Protein AF-A0A3D9BAC1-F1 (afdb_monomer)

Structure (mmCIF, N/CA/C/O backbone):
data_AF-A0A3D9BAC1-F1
#
_entry.id   AF-A0A3D9BAC1-F1
#
loop_
_atom_site.group_PDB
_atom_site.id
_atom_site.type_symbol
_atom_site.label_atom_id
_atom_site.label_alt_id
_atom_site.label_comp_id
_atom_site.label_asym_id
_atom_site.label_entity_id
_atom_site.label_seq_id
_atom_site.pdbx_PDB_ins_code
_atom_site.Cartn_x
_atom_site.Cartn_y
_atom_site.Cartn_z
_atom_site.occupancy
_atom_site.B_iso_or_equiv
_atom_site.auth_seq_id
_atom_site.auth_comp_id
_atom_site.auth_asym_id
_atom_site.auth_atom_id
_atom_site.pdbx_PDB_model_num
ATOM 1 N N . MET A 1 1 ? 20.436 5.383 -41.012 1.00 55.91 1 MET A N 1
ATOM 2 C CA . MET A 1 1 ? 21.348 4.858 -39.966 1.00 55.91 1 MET A CA 1
ATOM 3 C C . MET A 1 1 ? 20.765 4.954 -38.554 1.00 55.91 1 MET A C 1
ATOM 5 O O . MET A 1 1 ? 20.791 3.949 -37.862 1.00 55.91 1 MET A O 1
ATOM 9 N N . LYS A 1 2 ? 20.148 6.079 -38.147 1.00 61.03 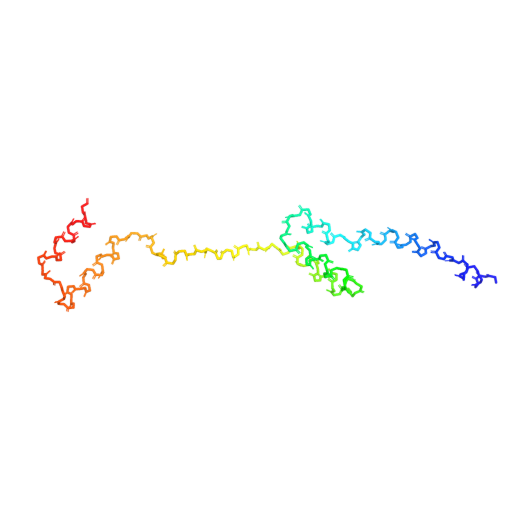2 LYS A N 1
ATOM 10 C CA . LYS A 1 2 ? 19.548 6.239 -36.801 1.00 61.03 2 LYS A CA 1
ATOM 11 C C . LYS A 1 2 ? 18.403 5.263 -36.454 1.00 61.03 2 LYS A C 1
ATOM 13 O O . LYS A 1 2 ? 18.226 4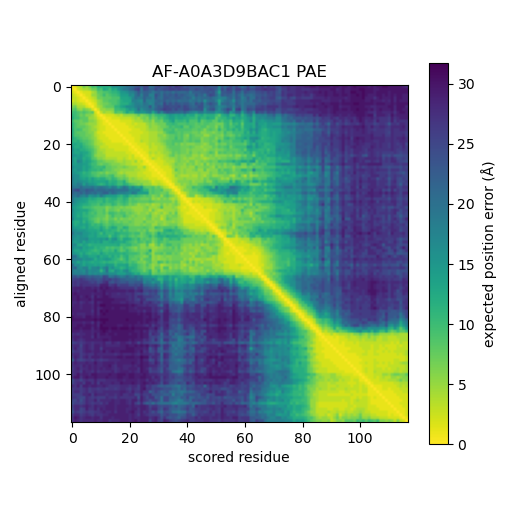.918 -35.296 1.00 61.03 2 LYS A O 1
ATOM 18 N N . PHE A 1 3 ? 17.639 4.790 -37.443 1.00 62.09 3 PHE A N 1
ATOM 19 C CA . PHE A 1 3 ? 16.538 3.838 -37.218 1.00 62.09 3 PHE A CA 1
ATOM 20 C C . PHE A 1 3 ? 17.035 2.464 -36.738 1.00 62.09 3 PHE A C 1
ATOM 22 O O . PHE A 1 3 ? 16.446 1.863 -35.850 1.00 62.09 3 PHE A O 1
ATOM 29 N N . ILE A 1 4 ? 18.180 2.011 -37.257 1.00 61.03 4 ILE A N 1
ATOM 30 C CA . ILE A 1 4 ? 18.793 0.728 -36.893 1.00 61.03 4 ILE A CA 1
ATOM 31 C C . ILE A 1 4 ? 19.459 0.829 -35.514 1.00 61.03 4 ILE A C 1
ATOM 33 O O . ILE A 1 4 ? 19.419 -0.132 -34.763 1.00 61.03 4 ILE A O 1
ATOM 37 N N . THR A 1 5 ? 19.983 2.000 -35.128 1.00 61.03 5 THR A N 1
ATOM 38 C CA . THR A 1 5 ? 20.507 2.245 -33.770 1.00 61.03 5 THR A CA 1
ATOM 39 C C . THR A 1 5 ? 19.411 2.453 -32.723 1.00 61.03 5 THR A C 1
ATOM 41 O O . THR A 1 5 ? 19.655 2.216 -31.550 1.00 61.03 5 THR A O 1
ATOM 44 N N . LEU A 1 6 ? 18.208 2.883 -33.121 1.00 61.12 6 LEU A N 1
ATOM 45 C CA . LEU A 1 6 ? 17.020 2.890 -32.255 1.00 61.12 6 LEU A CA 1
ATOM 46 C C . LEU A 1 6 ? 16.461 1.471 -32.074 1.00 61.12 6 LEU A C 1
ATOM 48 O O . LEU A 1 6 ? 16.040 1.117 -30.979 1.00 61.12 6 LEU A O 1
ATOM 52 N N . LEU A 1 7 ? 16.540 0.635 -33.115 1.00 61.53 7 LEU A N 1
ATOM 53 C CA . LEU A 1 7 ? 16.229 -0.797 -33.042 1.00 61.53 7 LEU A CA 1
ATOM 54 C C . LEU A 1 7 ? 17.303 -1.580 -32.252 1.00 61.53 7 LEU A C 1
ATOM 56 O O . LEU A 1 7 ? 16.981 -2.509 -31.520 1.00 61.53 7 LEU A O 1
ATOM 60 N N . SER A 1 8 ? 18.573 -1.161 -32.351 1.00 58.03 8 SER A N 1
ATOM 61 C CA . SER A 1 8 ? 19.714 -1.630 -31.551 1.00 58.03 8 SER A CA 1
ATOM 62 C C . SER A 1 8 ? 19.915 -0.832 -30.262 1.00 58.03 8 SER A C 1
ATOM 64 O O . SER A 1 8 ? 20.906 -1.050 -29.563 1.00 58.03 8 SER A O 1
ATOM 66 N N . LEU A 1 9 ? 18.938 -0.014 -29.860 1.00 61.44 9 LEU A N 1
ATOM 67 C CA . LEU A 1 9 ? 18.747 0.374 -28.463 1.00 61.44 9 LEU A CA 1
ATOM 68 C C . LEU A 1 9 ? 18.193 -0.825 -27.665 1.00 61.44 9 LEU A C 1
ATOM 70 O O . LEU A 1 9 ? 17.434 -0.669 -26.720 1.00 61.44 9 LEU A O 1
ATOM 74 N N . SER A 1 10 ? 18.554 -2.036 -28.113 1.00 68.62 10 SER A N 1
ATOM 75 C CA . SER A 1 10 ? 19.011 -3.196 -27.364 1.00 68.62 10 SER A CA 1
ATOM 76 C C . SER A 1 10 ? 18.464 -3.190 -25.967 1.00 68.62 10 SER A C 1
ATOM 78 O O . SER A 1 10 ? 18.945 -2.444 -25.118 1.00 68.62 10 SER A O 1
ATOM 80 N N . TRP A 1 11 ? 17.478 -4.051 -25.774 1.00 75.56 11 TRP A N 1
ATOM 81 C CA . TRP A 1 11 ? 17.009 -4.679 -24.545 1.00 75.56 11 TRP A CA 1
ATOM 82 C C . TRP A 1 11 ? 17.778 -4.373 -23.244 1.00 75.56 11 TRP A C 1
ATOM 84 O O . TRP A 1 11 ? 17.166 -4.166 -22.210 1.00 75.56 11 TRP A O 1
ATOM 94 N N . GLN A 1 12 ? 19.106 -4.289 -23.273 1.00 81.50 12 GLN A N 1
ATOM 95 C CA . GLN A 1 12 ? 19.959 -3.716 -22.228 1.00 81.50 12 GLN A CA 1
ATOM 96 C C . GLN A 1 12 ? 19.455 -2.381 -21.644 1.00 81.50 12 GLN A C 1
ATOM 98 O O . GLN A 1 12 ? 19.413 -2.252 -20.427 1.00 81.50 12 GLN A O 1
ATOM 103 N N . HIS A 1 13 ? 19.023 -1.408 -22.454 1.00 83.75 13 HIS A N 1
ATOM 104 C CA . HIS A 1 13 ? 18.473 -0.146 -21.930 1.00 83.75 13 HIS A CA 1
ATOM 105 C C . HIS A 1 13 ? 17.142 -0.374 -21.214 1.00 83.75 13 HIS A C 1
ATOM 107 O O . HIS A 1 13 ? 16.903 0.203 -20.158 1.00 83.75 13 HIS A O 1
ATOM 113 N N . ILE A 1 14 ? 16.309 -1.271 -21.750 1.00 84.62 14 ILE A N 1
ATOM 114 C CA . ILE A 1 14 ? 15.054 -1.692 -21.117 1.00 84.62 14 ILE A CA 1
ATOM 115 C C . ILE A 1 14 ? 15.352 -2.374 -19.776 1.00 84.62 14 ILE A C 1
ATOM 117 O O . ILE A 1 14 ? 14.689 -2.071 -18.793 1.00 84.62 14 ILE A O 1
ATOM 121 N N . LEU A 1 15 ? 16.382 -3.222 -19.697 1.00 84.75 15 LEU A N 1
ATOM 122 C CA . LEU A 1 15 ? 16.821 -3.864 -18.455 1.00 84.75 15 LEU A CA 1
ATOM 123 C C . LEU A 1 15 ? 17.364 -2.860 -17.438 1.00 84.75 15 LEU A C 1
ATOM 125 O O . LEU A 1 15 ? 17.051 -2.980 -16.260 1.00 84.75 15 LEU A O 1
ATOM 129 N N . ILE A 1 16 ? 18.140 -1.864 -17.871 1.00 86.56 16 ILE A N 1
ATOM 130 C CA . ILE A 1 16 ? 18.655 -0.804 -16.990 1.00 86.56 16 ILE A CA 1
ATOM 131 C C . ILE A 1 16 ? 17.498 0.040 -16.446 1.00 86.56 16 ILE A C 1
ATOM 133 O O . ILE A 1 16 ? 17.434 0.296 -15.246 1.00 86.56 16 ILE A O 1
ATOM 137 N N . ILE A 1 17 ? 16.548 0.423 -17.304 1.00 86.06 17 ILE A N 1
ATOM 138 C CA . ILE A 1 17 ? 15.344 1.152 -16.890 1.00 86.06 17 ILE A CA 1
ATOM 139 C C . ILE A 1 17 ? 14.533 0.299 -15.914 1.00 86.06 17 ILE A C 1
ATOM 141 O O . ILE A 1 17 ? 14.174 0.786 -14.848 1.00 86.06 17 ILE A O 1
ATOM 145 N N . LEU A 1 18 ? 14.301 -0.978 -16.226 1.00 84.38 18 LEU A N 1
ATOM 146 C CA . LEU A 1 18 ? 13.563 -1.901 -15.368 1.00 84.38 18 LEU A CA 1
ATOM 147 C C . LEU A 1 18 ? 14.248 -2.073 -14.006 1.00 84.38 18 LEU A C 1
ATOM 149 O O . LEU A 1 18 ? 13.573 -2.031 -12.980 1.00 84.38 18 LEU A O 1
ATOM 153 N N . LEU A 1 19 ? 15.577 -2.198 -13.977 1.00 85.81 19 LEU A N 1
ATOM 154 C CA . LEU A 1 19 ? 16.368 -2.322 -12.751 1.00 85.81 19 LEU A CA 1
ATOM 155 C C . LEU A 1 19 ? 16.219 -1.093 -11.843 1.00 85.81 19 LEU A C 1
ATOM 157 O O . LEU A 1 19 ? 16.156 -1.243 -10.626 1.00 85.81 19 LEU A O 1
ATOM 161 N N . ILE A 1 20 ? 16.126 0.106 -12.423 1.00 85.69 20 ILE A N 1
ATOM 162 C CA . ILE A 1 20 ? 15.948 1.362 -11.679 1.00 85.69 20 ILE A CA 1
ATOM 163 C C . ILE A 1 20 ? 14.485 1.556 -11.250 1.00 85.69 20 ILE A C 1
ATOM 165 O O . ILE A 1 20 ? 14.219 1.994 -10.132 1.00 85.69 20 ILE A O 1
ATOM 169 N N . ILE A 1 21 ? 13.522 1.215 -12.110 1.00 83.75 21 ILE A N 1
ATOM 170 C CA . ILE A 1 21 ? 12.091 1.430 -11.852 1.00 83.75 21 ILE A CA 1
ATOM 171 C C . ILE A 1 21 ? 11.517 0.416 -10.863 1.00 83.75 21 ILE A C 1
ATOM 173 O O . ILE A 1 21 ? 10.639 0.764 -10.077 1.00 83.75 21 ILE A O 1
ATOM 177 N N . THR A 1 22 ? 12.026 -0.818 -10.857 1.00 81.00 22 THR A N 1
ATOM 178 C CA . THR A 1 22 ? 11.552 -1.894 -9.975 1.00 81.00 22 THR A CA 1
ATOM 179 C C . THR A 1 22 ? 11.590 -1.498 -8.491 1.00 81.00 22 THR A C 1
ATOM 181 O O . THR A 1 22 ? 10.544 -1.558 -7.846 1.00 81.00 22 THR A O 1
ATOM 184 N N . PRO A 1 23 ? 12.710 -1.033 -7.906 1.00 77.56 23 PRO A N 1
ATOM 185 C CA . PRO A 1 23 ? 12.727 -0.651 -6.493 1.00 77.56 23 PRO A CA 1
ATOM 186 C C . PRO A 1 23 ? 11.805 0.538 -6.185 1.00 77.56 23 PRO A C 1
ATOM 188 O O . PRO A 1 23 ? 11.176 0.554 -5.130 1.00 77.56 23 PRO A O 1
ATOM 191 N N . ILE A 1 24 ? 11.661 1.493 -7.113 1.00 79.81 24 ILE A N 1
ATOM 192 C CA . ILE A 1 24 ? 10.750 2.643 -6.965 1.00 79.81 24 ILE A CA 1
ATOM 193 C C . ILE A 1 24 ? 9.290 2.171 -6.941 1.00 79.81 24 ILE A C 1
ATOM 195 O O . ILE A 1 24 ? 8.482 2.616 -6.127 1.00 79.81 24 ILE A O 1
ATOM 199 N N . TYR A 1 25 ? 8.958 1.213 -7.797 1.00 74.06 25 TYR A N 1
ATOM 200 C CA . TYR A 1 25 ? 7.632 0.620 -7.871 1.00 74.06 25 TYR A CA 1
ATOM 201 C C . TYR A 1 25 ? 7.258 -0.144 -6.589 1.00 74.06 25 TYR A C 1
ATOM 203 O O . TYR A 1 25 ? 6.101 -0.130 -6.168 1.00 74.06 25 TYR A O 1
ATOM 211 N N . PHE A 1 26 ? 8.236 -0.749 -5.911 1.00 78.06 26 PHE A N 1
ATOM 212 C CA . PHE A 1 26 ? 8.036 -1.467 -4.648 1.00 78.06 26 PHE A CA 1
ATOM 213 C C . PHE A 1 26 ? 8.136 -0.593 -3.382 1.00 78.06 26 PHE A C 1
ATOM 215 O O . PHE A 1 26 ? 8.006 -1.124 -2.277 1.00 78.06 26 PHE A O 1
ATOM 222 N N . ILE A 1 27 ? 8.269 0.735 -3.498 1.00 79.12 27 ILE A N 1
ATOM 223 C CA . ILE A 1 27 ? 8.227 1.669 -2.353 1.00 79.12 27 ILE A CA 1
ATOM 224 C C . ILE A 1 27 ? 7.024 1.432 -1.413 1.00 79.12 27 ILE A C 1
ATOM 226 O O . ILE A 1 27 ? 7.257 1.269 -0.212 1.00 79.12 27 ILE A O 1
ATOM 230 N N . PRO A 1 28 ? 5.756 1.359 -1.880 1.00 70.12 28 PRO A N 1
ATOM 231 C CA . PRO A 1 28 ? 4.612 1.151 -0.983 1.00 70.12 28 PRO A CA 1
ATOM 232 C C . PRO A 1 28 ? 4.677 -0.191 -0.240 1.00 70.12 28 PRO A C 1
ATOM 234 O O . PRO A 1 28 ? 4.318 -0.271 0.936 1.00 70.12 28 PRO A O 1
ATOM 237 N N . THR A 1 29 ? 5.215 -1.233 -0.879 1.00 76.94 29 THR A N 1
ATOM 238 C CA . THR A 1 29 ? 5.492 -2.521 -0.233 1.00 76.94 29 THR A CA 1
ATOM 239 C C . THR A 1 29 ? 6.546 -2.369 0.867 1.00 76.94 29 THR A C 1
ATOM 241 O O . THR A 1 29 ? 6.341 -2.846 1.982 1.00 76.94 29 THR A O 1
ATOM 244 N N . PHE A 1 30 ? 7.645 -1.662 0.596 1.00 77.44 30 PHE A N 1
ATOM 245 C CA . PHE A 1 30 ? 8.721 -1.442 1.567 1.00 77.44 30 PHE A CA 1
ATOM 246 C C . PHE A 1 30 ? 8.240 -0.651 2.796 1.00 77.44 30 PHE A C 1
ATOM 248 O O . PHE A 1 30 ? 8.569 -0.994 3.934 1.00 77.44 30 PHE A O 1
ATOM 255 N N . ILE A 1 31 ? 7.395 0.363 2.577 1.00 75.38 31 ILE A N 1
ATOM 256 C CA . ILE A 1 31 ? 6.767 1.163 3.639 1.00 75.38 31 ILE A CA 1
ATOM 257 C C . ILE A 1 31 ? 5.854 0.289 4.514 1.00 75.38 31 ILE A C 1
ATOM 259 O O . ILE A 1 31 ? 5.903 0.389 5.743 1.00 75.38 31 ILE A O 1
ATOM 263 N N . ALA A 1 32 ? 5.065 -0.605 3.908 1.00 73.31 32 ALA A N 1
ATOM 264 C CA . ALA A 1 32 ? 4.176 -1.513 4.634 1.00 73.31 32 ALA A CA 1
ATOM 265 C C . ALA A 1 32 ? 4.936 -2.530 5.509 1.00 73.31 32 ALA A C 1
ATOM 267 O O . ALA A 1 32 ? 4.539 -2.779 6.652 1.00 73.31 32 ALA A O 1
ATOM 268 N N . TYR A 1 33 ? 6.046 -3.081 5.001 1.00 70.44 33 TYR A N 1
ATOM 269 C CA . TYR A 1 33 ? 6.917 -3.990 5.757 1.00 70.44 33 TYR A CA 1
ATOM 270 C C . TYR A 1 33 ? 7.644 -3.281 6.906 1.00 70.44 33 TYR A C 1
ATOM 272 O O . TYR A 1 33 ? 7.667 -3.800 8.023 1.00 70.44 33 TYR A O 1
ATOM 280 N N . SER A 1 34 ? 8.177 -2.077 6.667 1.00 69.62 34 SER A N 1
ATOM 281 C CA . SER A 1 34 ? 8.867 -1.276 7.692 1.00 69.62 34 SER A CA 1
ATOM 282 C C . SER A 1 34 ? 7.951 -0.933 8.876 1.00 69.62 34 SER A C 1
ATOM 284 O O . SER A 1 34 ? 8.376 -0.940 10.031 1.00 69.62 34 SER A O 1
ATOM 286 N N . ARG A 1 35 ? 6.650 -0.738 8.618 1.00 67.50 35 ARG A N 1
ATOM 287 C CA . ARG A 1 35 ? 5.642 -0.466 9.655 1.00 67.50 35 ARG A CA 1
ATOM 288 C C . ARG A 1 35 ? 5.076 -1.712 10.354 1.00 67.50 35 ARG A C 1
ATOM 290 O O . ARG A 1 35 ? 4.159 -1.559 11.156 1.00 67.50 35 ARG A O 1
ATOM 297 N N . LYS A 1 36 ? 5.576 -2.931 10.076 1.00 61.97 36 LYS A N 1
ATOM 298 C CA . LYS A 1 36 ? 5.013 -4.208 10.586 1.00 61.97 36 LYS A CA 1
ATOM 299 C C . LYS A 1 36 ? 3.485 -4.280 10.423 1.00 61.97 36 LYS A C 1
ATOM 301 O O . LYS A 1 36 ? 2.765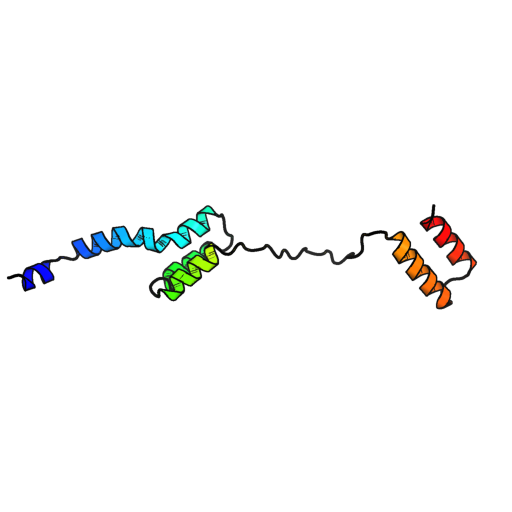 -4.761 11.300 1.00 61.97 36 LYS A O 1
ATOM 306 N N . HIS A 1 37 ? 2.968 -3.769 9.306 1.00 61.59 37 HIS A N 1
ATOM 307 C CA . HIS A 1 37 ? 1.529 -3.732 9.088 1.00 61.59 37 HIS A CA 1
ATOM 308 C C . HIS A 1 37 ? 1.009 -5.162 8.868 1.00 61.59 37 HIS A C 1
ATOM 310 O O . HIS A 1 37 ? 1.514 -5.873 8.001 1.00 61.59 37 HIS A O 1
ATOM 316 N N . SER A 1 38 ? -0.016 -5.594 9.613 1.00 64.19 38 SER A N 1
ATOM 317 C CA . SER A 1 38 ? -0.590 -6.954 9.492 1.00 64.19 38 SER A CA 1
ATOM 318 C C . SER A 1 38 ? -1.067 -7.285 8.072 1.00 64.19 38 SER A C 1
ATOM 320 O O . SER A 1 38 ? -1.061 -8.442 7.665 1.00 64.19 38 SER A O 1
ATOM 322 N N . ASN A 1 39 ? -1.403 -6.258 7.289 1.00 67.81 39 ASN A N 1
ATOM 323 C CA . ASN A 1 39 ? -1.845 -6.393 5.902 1.00 67.81 39 ASN A CA 1
ATOM 324 C C . ASN A 1 39 ? -0.716 -6.177 4.874 1.00 67.81 39 ASN A C 1
ATOM 326 O O . ASN A 1 39 ? -1.006 -5.930 3.704 1.00 67.81 39 ASN A O 1
ATOM 330 N N . ALA A 1 40 ? 0.561 -6.258 5.270 1.00 69.06 40 ALA A N 1
ATOM 331 C CA . ALA A 1 40 ? 1.696 -6.088 4.355 1.00 69.06 40 ALA A CA 1
ATOM 332 C C . ALA A 1 40 ? 1.630 -7.048 3.153 1.00 69.06 40 ALA A C 1
ATOM 334 O O . ALA A 1 40 ? 1.896 -6.634 2.026 1.00 69.06 40 ALA A O 1
ATOM 335 N N . GLY A 1 41 ? 1.181 -8.292 3.365 1.00 73.56 41 GLY A N 1
ATOM 336 C CA . GLY A 1 41 ? 0.989 -9.266 2.284 1.00 73.56 41 GLY A CA 1
ATOM 337 C C . GLY A 1 41 ? -0.090 -8.859 1.275 1.00 73.56 41 GLY A C 1
ATOM 338 O O . GLY A 1 41 ? 0.060 -9.093 0.079 1.00 73.56 41 GLY A O 1
ATOM 339 N N . ALA A 1 42 ? -1.149 -8.184 1.723 1.00 74.44 42 ALA A N 1
ATOM 340 C CA . ALA A 1 42 ? -2.214 -7.731 0.838 1.00 74.44 42 ALA A CA 1
ATOM 341 C C . ALA A 1 42 ? -1.836 -6.444 0.082 1.00 74.44 42 ALA A C 1
ATOM 343 O O . ALA A 1 42 ? -2.178 -6.301 -1.089 1.00 74.44 42 ALA A O 1
ATOM 344 N N . ILE A 1 43 ? -1.055 -5.553 0.704 1.00 78.69 43 ILE A N 1
ATOM 345 C CA . ILE A 1 43 ? -0.442 -4.398 0.026 1.00 78.69 43 ILE A CA 1
ATOM 346 C C . ILE A 1 43 ? 0.565 -4.878 -1.031 1.00 78.69 43 ILE A C 1
ATOM 348 O O . ILE A 1 43 ? 0.615 -4.327 -2.128 1.00 78.69 43 ILE A O 1
ATOM 352 N N . PHE A 1 44 ? 1.329 -5.937 -0.740 1.00 79.50 44 PHE A N 1
ATOM 353 C CA . PHE A 1 44 ? 2.205 -6.583 -1.718 1.00 79.50 44 PHE A CA 1
ATOM 354 C C . PHE A 1 44 ? 1.416 -7.177 -2.889 1.00 79.50 44 PHE A C 1
ATOM 356 O O . PHE A 1 44 ? 1.738 -6.877 -4.034 1.00 79.50 44 PHE A O 1
ATOM 363 N N . ALA A 1 45 ? 0.361 -7.954 -2.621 1.00 75.50 45 ALA A N 1
ATOM 364 C CA . ALA A 1 45 ? -0.482 -8.524 -3.671 1.00 75.50 45 ALA A CA 1
ATOM 365 C C . ALA A 1 45 ? -1.122 -7.428 -4.543 1.00 75.50 45 ALA A C 1
ATOM 367 O O . ALA A 1 45 ? -1.069 -7.508 -5.768 1.00 75.50 45 ALA A O 1
ATOM 368 N N . LEU A 1 46 ? -1.651 -6.363 -3.934 1.00 79.44 46 LEU A N 1
ATOM 369 C CA . LEU A 1 46 ? -2.225 -5.232 -4.664 1.00 79.44 46 LEU A CA 1
ATOM 370 C C . LEU A 1 46 ? -1.182 -4.544 -5.559 1.00 79.44 46 LEU A C 1
ATOM 372 O O . LEU A 1 46 ? -1.451 -4.290 -6.731 1.00 79.44 46 LEU A O 1
ATOM 376 N N . ASN A 1 47 ? 0.024 -4.302 -5.038 1.00 78.44 47 ASN A N 1
ATOM 377 C CA . ASN A 1 47 ? 1.109 -3.699 -5.811 1.00 78.44 47 ASN A CA 1
ATOM 378 C C . ASN A 1 47 ? 1.614 -4.630 -6.936 1.00 78.44 47 ASN A C 1
ATOM 380 O O . ASN A 1 47 ? 1.947 -4.170 -8.025 1.00 78.44 47 ASN A O 1
ATOM 384 N N . PHE A 1 48 ? 1.623 -5.946 -6.710 1.00 77.00 48 PHE A N 1
ATOM 385 C CA . PHE A 1 48 ? 2.072 -6.942 -7.687 1.00 77.00 48 PHE A CA 1
ATOM 386 C C . PHE A 1 48 ? 1.074 -7.137 -8.839 1.00 77.00 48 PHE A C 1
ATOM 388 O O . PHE A 1 48 ? 1.473 -7.127 -10.000 1.00 77.00 48 PHE A O 1
ATOM 395 N N . PHE A 1 49 ? -0.223 -7.268 -8.538 1.00 77.12 49 PHE A N 1
ATOM 396 C CA . PHE A 1 49 ? -1.253 -7.535 -9.549 1.00 77.12 49 PHE A CA 1
ATOM 397 C C . PHE A 1 49 ? -1.812 -6.270 -10.210 1.00 77.12 49 PHE A C 1
ATOM 399 O O . PHE A 1 49 ? -2.190 -6.319 -11.379 1.00 77.12 49 PHE A O 1
ATOM 406 N N . LEU A 1 50 ? -1.895 -5.151 -9.479 1.00 75.06 50 LEU A N 1
ATOM 407 C CA . LEU A 1 50 ? -2.536 -3.921 -9.956 1.00 75.06 50 LEU A CA 1
ATOM 408 C C . LEU A 1 50 ? -1.604 -2.710 -10.033 1.00 75.06 50 LEU A C 1
ATOM 410 O O . LEU A 1 50 ? -2.041 -1.685 -10.544 1.00 75.06 50 LEU A O 1
ATOM 414 N N . GLY A 1 51 ? -0.352 -2.765 -9.576 1.00 68.69 51 GLY A N 1
ATOM 415 C CA . GLY A 1 51 ? 0.498 -1.567 -9.619 1.00 68.69 51 GLY A CA 1
ATOM 416 C C . GLY A 1 51 ? 0.872 -1.120 -11.047 1.00 68.69 51 GLY A C 1
ATOM 417 O O . GLY A 1 51 ? 1.239 0.036 -11.240 1.00 68.69 51 GLY A O 1
ATOM 418 N N . TRP A 1 52 ? 0.711 -1.985 -12.062 1.00 74.06 52 TRP A N 1
ATOM 419 C CA . TRP A 1 52 ? 0.837 -1.612 -13.478 1.00 74.06 52 TRP A CA 1
ATOM 420 C C . TRP A 1 52 ? -0.250 -0.613 -13.902 1.00 74.06 52 TRP A C 1
ATOM 422 O O . TRP A 1 52 ? -0.056 0.158 -14.839 1.00 74.06 52 TRP A O 1
ATOM 432 N N . ALA A 1 53 ? -1.374 -0.587 -13.180 1.00 77.75 53 ALA A N 1
ATOM 433 C CA . ALA A 1 53 ? -2.349 0.482 -13.234 1.00 77.75 53 ALA A CA 1
ATOM 434 C C . ALA A 1 53 ? -1.997 1.523 -12.163 1.00 77.75 53 ALA A C 1
ATOM 436 O O . ALA A 1 53 ? -1.946 1.216 -10.971 1.00 77.75 53 ALA A O 1
ATOM 437 N N . LEU A 1 54 ? -1.828 2.785 -12.571 1.00 72.69 54 LEU A N 1
ATOM 438 C CA . LEU A 1 54 ? -1.527 3.905 -11.666 1.00 72.69 54 LEU A CA 1
ATOM 439 C C . LEU A 1 54 ? -2.476 3.940 -10.445 1.00 72.69 54 LEU A C 1
ATOM 441 O O . LEU A 1 54 ? -2.070 4.267 -9.333 1.00 72.69 54 LEU A O 1
ATOM 445 N N . ILE A 1 55 ? -3.734 3.526 -10.647 1.00 73.88 55 ILE A N 1
ATOM 446 C CA . ILE A 1 55 ? -4.771 3.436 -9.612 1.00 73.88 55 ILE A CA 1
ATOM 447 C C . ILE A 1 55 ? -4.462 2.378 -8.537 1.00 73.88 55 ILE A C 1
ATOM 449 O O . ILE A 1 55 ? -4.730 2.606 -7.359 1.00 73.88 55 ILE A O 1
ATOM 453 N N . GLY A 1 56 ? -3.878 1.238 -8.916 1.00 73.69 56 GLY A N 1
ATOM 454 C CA . GLY A 1 56 ? -3.503 0.168 -7.994 1.00 73.69 56 GLY A CA 1
ATOM 455 C C . GLY A 1 56 ? -2.284 0.532 -7.162 1.00 73.69 56 GLY A C 1
ATOM 456 O O . GLY A 1 56 ? -2.246 0.243 -5.967 1.00 73.69 56 GLY A O 1
ATOM 457 N N . TRP A 1 57 ? -1.337 1.253 -7.767 1.00 79.12 57 TRP A N 1
ATOM 458 C CA . TRP A 1 57 ? -0.180 1.796 -7.060 1.00 79.12 57 TRP A CA 1
ATOM 459 C C . TRP A 1 57 ? -0.598 2.842 -6.016 1.00 79.12 57 TRP A C 1
ATOM 461 O O . TRP A 1 57 ? -0.203 2.757 -4.853 1.00 79.12 57 TRP A O 1
ATOM 471 N N . VAL A 1 58 ? -1.479 3.778 -6.395 1.00 76.12 58 VAL A N 1
ATOM 472 C CA . VAL A 1 58 ? -2.033 4.787 -5.474 1.00 76.12 58 VAL A CA 1
ATOM 473 C C . VAL A 1 58 ? -2.880 4.135 -4.378 1.00 76.12 58 VAL A C 1
ATOM 475 O O . VAL A 1 58 ? -2.744 4.499 -3.212 1.00 76.12 58 VAL A O 1
ATOM 478 N N . GLY A 1 59 ? -3.700 3.132 -4.705 1.00 78.44 59 GLY A N 1
ATOM 479 C CA . GLY A 1 59 ? -4.471 2.372 -3.716 1.00 78.44 59 GLY A CA 1
ATOM 480 C C . GLY A 1 59 ? -3.582 1.640 -2.703 1.00 78.44 59 GLY A C 1
ATOM 481 O O . GLY A 1 59 ? -3.837 1.705 -1.500 1.00 78.44 59 GLY A O 1
ATOM 482 N N . ALA A 1 60 ? -2.497 1.009 -3.165 1.00 78.94 60 ALA A N 1
ATOM 483 C CA . ALA A 1 60 ? -1.509 0.370 -2.296 1.00 78.94 60 ALA A CA 1
ATOM 484 C C . ALA A 1 60 ? -0.789 1.385 -1.400 1.00 78.94 60 ALA A C 1
ATOM 486 O O . ALA A 1 60 ? -0.565 1.101 -0.224 1.00 78.94 60 ALA A O 1
ATOM 487 N N . LEU A 1 61 ? -0.482 2.576 -1.923 1.00 73.88 61 LEU A N 1
ATOM 488 C CA . LEU A 1 61 ? 0.120 3.660 -1.153 1.00 73.88 61 LEU A CA 1
ATOM 489 C C . LEU A 1 61 ? -0.838 4.174 -0.069 1.00 73.88 61 LEU A C 1
ATOM 491 O O . LEU A 1 61 ? -0.470 4.207 1.101 1.00 73.88 61 LEU A O 1
ATOM 495 N N . ILE A 1 62 ? -2.085 4.498 -0.425 1.00 78.12 62 ILE A N 1
ATOM 496 C CA . ILE A 1 62 ? -3.112 4.934 0.535 1.00 78.12 62 ILE A CA 1
ATOM 497 C C . ILE A 1 62 ? -3.299 3.876 1.624 1.00 78.12 62 ILE A C 1
ATOM 499 O O . ILE A 1 62 ? -3.385 4.216 2.802 1.00 78.12 62 ILE A O 1
ATOM 503 N N . TRP A 1 63 ? -3.307 2.592 1.261 1.00 76.00 63 TRP A N 1
ATOM 504 C CA . TRP A 1 63 ? -3.468 1.517 2.233 1.00 76.00 63 TRP A CA 1
ATOM 505 C C . TRP A 1 63 ? -2.232 1.300 3.114 1.00 76.00 63 TRP A C 1
ATOM 507 O O . TRP A 1 63 ? -2.380 1.013 4.299 1.00 76.00 63 TRP A O 1
ATOM 517 N N . ALA A 1 64 ? -1.025 1.490 2.576 1.00 71.75 64 ALA A N 1
ATOM 518 C CA . ALA A 1 64 ? 0.221 1.455 3.344 1.00 71.75 64 ALA A CA 1
ATOM 519 C C . ALA A 1 64 ? 0.354 2.633 4.323 1.00 71.75 64 ALA A C 1
AT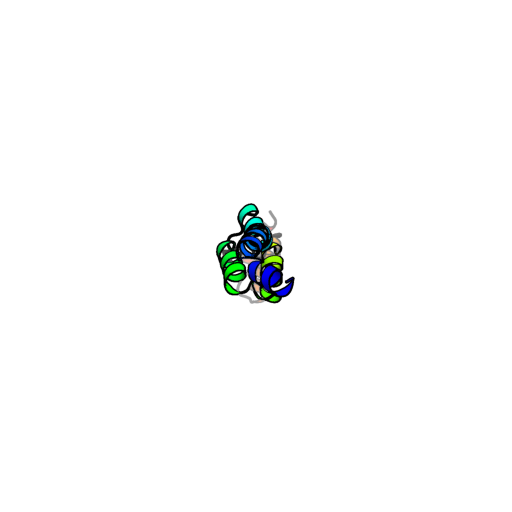OM 521 O O . ALA A 1 64 ? 0.955 2.479 5.388 1.00 71.75 64 ALA A O 1
ATOM 522 N N . LEU A 1 65 ? -0.195 3.802 3.973 1.00 69.88 65 LEU A N 1
ATOM 523 C CA . LEU A 1 65 ? -0.257 4.974 4.851 1.00 69.88 65 LEU A CA 1
ATOM 524 C C . LEU A 1 65 ? -1.461 4.961 5.798 1.00 69.88 65 LEU A C 1
ATOM 526 O O . LEU A 1 65 ? -1.442 5.662 6.810 1.00 69.88 65 LEU A O 1
ATOM 530 N N . SER A 1 66 ? -2.497 4.180 5.496 1.00 71.88 66 SER A N 1
ATOM 531 C CA . SER A 1 66 ? -3.648 4.029 6.374 1.00 71.88 66 SER A CA 1
ATOM 532 C C . SER A 1 66 ? -3.207 3.313 7.643 1.00 71.88 66 SER A C 1
ATOM 534 O O . SER A 1 66 ? -2.904 2.121 7.647 1.00 71.88 66 SER A O 1
ATOM 536 N N . ASN A 1 67 ? -3.172 4.049 8.749 1.00 61.84 67 ASN A N 1
ATOM 537 C CA . ASN A 1 67 ? -3.062 3.431 10.053 1.00 61.84 67 ASN A CA 1
ATOM 538 C C . ASN A 1 67 ? -4.328 2.595 10.238 1.00 61.84 67 ASN A C 1
ATOM 540 O O . ASN A 1 67 ? -5.430 3.146 10.303 1.00 61.84 67 ASN A O 1
ATOM 544 N N . ARG A 1 68 ? -4.177 1.270 10.347 1.00 61.19 68 ARG A N 1
ATOM 545 C CA . ARG A 1 68 ? -5.222 0.440 10.935 1.00 61.19 68 ARG A CA 1
ATOM 546 C C . ARG A 1 68 ? -5.424 0.991 12.341 1.00 61.19 68 ARG A C 1
ATOM 548 O O . ARG A 1 68 ? -4.671 0.665 13.255 1.00 61.19 68 ARG A O 1
ATOM 555 N N . SER A 1 69 ? -6.401 1.887 12.502 1.00 54.44 69 SER A N 1
ATOM 556 C CA . SER A 1 69 ? -7.070 2.039 13.778 1.00 54.44 69 SER A CA 1
ATOM 557 C C . SER A 1 69 ? -7.486 0.621 14.075 1.00 54.44 69 SER A C 1
ATOM 559 O O . SER A 1 69 ? -8.313 0.045 13.358 1.00 54.44 69 SER A O 1
ATOM 561 N N . ASN A 1 70 ? -6.785 -0.006 15.012 1.00 53.72 70 ASN A N 1
ATOM 562 C CA . ASN A 1 70 ? -7.304 -1.202 15.598 1.00 53.72 70 ASN A CA 1
ATOM 563 C C . ASN A 1 70 ? -8.575 -0.723 16.290 1.00 53.72 70 ASN A C 1
ATOM 565 O O . ASN A 1 70 ? -8.588 -0.435 17.478 1.00 53.72 70 ASN A O 1
ATOM 569 N N . ASN A 1 71 ? -9.665 -0.726 15.534 1.00 52.38 71 ASN A N 1
ATOM 570 C CA . ASN A 1 71 ? -10.931 -1.195 16.020 1.00 52.38 71 ASN A CA 1
ATOM 571 C C . ASN A 1 71 ? -10.708 -2.689 16.336 1.00 52.38 71 ASN A C 1
ATOM 573 O O . ASN A 1 71 ? -11.294 -3.583 15.737 1.00 52.38 71 ASN A O 1
ATOM 577 N N . GLN A 1 72 ? -9.814 -2.959 17.299 1.00 51.34 72 GLN A N 1
ATOM 578 C CA . GLN A 1 72 ? -10.260 -3.727 18.431 1.00 51.34 72 GLN A CA 1
ATOM 579 C C . GLN A 1 72 ? -11.536 -2.944 18.811 1.00 51.34 72 GLN A C 1
ATOM 581 O O . GLN A 1 72 ? -11.470 -1.850 19.349 1.00 51.34 72 GLN A O 1
ATOM 586 N N . GLN A 1 73 ? -12.735 -3.412 18.458 1.00 50.69 73 GLN A N 1
ATOM 587 C CA . GLN A 1 73 ? -13.175 -4.691 18.993 1.00 50.69 73 GLN A CA 1
ATOM 588 C C . GLN A 1 73 ? -12.347 -4.946 20.245 1.00 50.69 73 GLN A C 1
ATOM 590 O O . GLN A 1 73 ? -11.559 -5.884 20.337 1.00 50.69 73 GLN A O 1
ATOM 595 N N . ILE A 1 74 ? -12.509 -4.030 21.213 1.00 53.62 74 ILE A N 1
ATOM 596 C CA . ILE A 1 74 ? -12.737 -4.480 22.563 1.00 53.62 74 ILE A CA 1
ATOM 597 C C . ILE A 1 74 ? -13.580 -5.727 22.297 1.00 53.62 74 ILE A C 1
ATOM 599 O O . ILE A 1 74 ? -14.701 -5.636 21.784 1.00 53.62 74 ILE A O 1
ATOM 603 N N . ILE A 1 75 ? -13.018 -6.908 22.535 1.00 47.84 75 ILE A N 1
ATOM 604 C CA . ILE A 1 75 ? -13.851 -7.914 23.147 1.00 47.84 75 ILE A CA 1
ATOM 605 C C . ILE A 1 75 ? -14.281 -7.166 24.400 1.00 47.84 75 ILE A C 1
ATOM 607 O O . ILE A 1 75 ? -13.607 -7.202 25.427 1.00 47.84 75 ILE A O 1
ATOM 611 N N . VAL A 1 76 ? -15.336 -6.346 24.263 1.00 46.19 76 VAL A N 1
ATOM 612 C CA . VAL A 1 76 ? -16.208 -6.027 25.349 1.00 46.19 76 VAL A CA 1
ATOM 613 C C . VAL A 1 76 ? -16.634 -7.454 25.601 1.00 46.19 76 VAL A C 1
ATOM 615 O O . VAL A 1 76 ? -17.455 -8.034 24.894 1.00 46.19 76 VAL A O 1
ATOM 618 N N . ASN A 1 77 ? -15.958 -8.084 26.550 1.00 48.44 77 ASN A N 1
ATOM 619 C CA . ASN A 1 77 ? -16.703 -8.788 27.542 1.00 48.44 77 ASN A CA 1
ATOM 620 C C . ASN A 1 77 ? -17.809 -7.795 27.889 1.00 48.44 77 ASN A C 1
ATOM 622 O O . ASN A 1 77 ? -17.538 -6.790 28.550 1.00 48.44 77 ASN A O 1
ATOM 626 N N . SER A 1 78 ? -18.940 -7.948 27.194 1.00 53.66 78 SER A N 1
ATOM 627 C CA . SER A 1 78 ? -20.082 -7.051 27.165 1.00 53.66 78 SER A CA 1
ATOM 628 C C . SER A 1 78 ? -20.733 -7.161 28.532 1.00 53.66 78 SER A C 1
ATOM 630 O O . SER A 1 78 ? -21.773 -7.783 28.700 1.00 53.66 78 SER A O 1
ATOM 632 N N . ASN A 1 79 ? -20.023 -6.635 29.5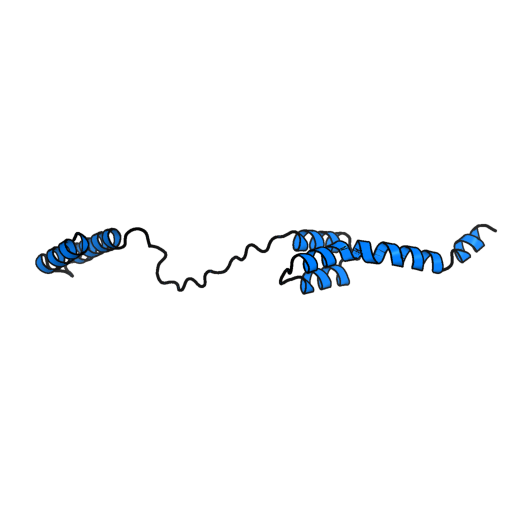31 1.00 53.34 79 ASN A N 1
ATOM 633 C CA . ASN A 1 79 ? -20.280 -6.836 30.948 1.00 53.34 79 ASN A CA 1
ATOM 634 C C . ASN A 1 79 ? -20.487 -5.523 31.678 1.00 53.34 79 ASN A C 1
ATOM 636 O O . ASN A 1 79 ? -21.025 -5.579 32.774 1.00 53.34 79 ASN A O 1
ATOM 640 N N . ASN A 1 80 ? -20.057 -4.372 31.143 1.00 49.94 80 ASN A N 1
ATOM 641 C CA . ASN A 1 80 ? -20.588 -3.075 31.573 1.00 49.94 80 ASN A CA 1
ATOM 642 C C . ASN A 1 80 ? -19.970 -1.888 30.821 1.00 49.94 80 ASN A C 1
ATOM 644 O O . ASN A 1 80 ? -18.786 -1.614 31.012 1.00 49.94 80 ASN A O 1
ATOM 648 N N . PRO A 1 81 ? -20.759 -1.111 30.060 1.00 45.41 81 PRO A N 1
ATOM 649 C CA . PRO A 1 81 ? -20.371 0.223 29.609 1.00 45.41 81 PRO A CA 1
ATOM 650 C C . PRO A 1 81 ? -20.590 1.310 30.678 1.00 45.41 81 PRO A C 1
ATOM 652 O O . PRO A 1 81 ? -20.239 2.461 30.443 1.00 45.41 81 PRO A O 1
ATOM 655 N N . HIS A 1 82 ? -21.127 0.977 31.855 1.00 50.16 82 HIS A N 1
ATOM 656 C CA . HIS A 1 82 ? -21.331 1.930 32.947 1.00 50.16 82 HIS A CA 1
ATOM 657 C C . HIS A 1 82 ? -20.405 1.606 34.118 1.00 50.16 82 HIS A C 1
ATOM 659 O O . HIS A 1 82 ? -20.772 0.924 35.070 1.00 50.16 82 HIS A O 1
ATOM 665 N N . ASN A 1 83 ? -19.171 2.099 34.042 1.00 58.25 83 ASN A N 1
ATOM 666 C CA . ASN A 1 83 ? -18.413 2.405 35.247 1.00 58.25 83 ASN A CA 1
ATOM 667 C C . ASN A 1 83 ? -18.162 3.909 35.286 1.00 58.25 83 ASN A C 1
ATOM 669 O O . ASN A 1 83 ? -17.118 4.390 34.851 1.00 58.25 83 ASN A O 1
ATOM 673 N N . TYR A 1 84 ? -19.148 4.635 35.807 1.00 47.44 84 TYR A N 1
ATOM 674 C CA . TYR A 1 84 ? -18.848 5.801 36.621 1.00 47.44 84 TYR A CA 1
ATOM 675 C C . TYR A 1 84 ? -19.950 5.955 37.675 1.00 47.44 84 TYR A C 1
ATOM 677 O O . TYR A 1 84 ? -20.952 6.630 37.462 1.00 47.44 84 TYR A O 1
ATOM 685 N N . ASN A 1 85 ? -19.715 5.265 38.800 1.00 55.94 85 ASN A N 1
ATOM 686 C CA . ASN A 1 85 ? -20.503 5.186 40.038 1.00 55.94 85 ASN A CA 1
ATOM 687 C C . ASN A 1 85 ? -21.673 4.180 40.014 1.00 55.94 85 ASN A C 1
ATOM 689 O O . ASN A 1 85 ? -22.840 4.552 39.975 1.00 55.94 85 ASN A O 1
ATOM 693 N N . SER A 1 86 ? -21.365 2.886 40.158 1.00 66.88 86 SER A N 1
ATOM 694 C CA . SER A 1 86 ? -22.371 1.818 40.321 1.00 66.88 86 SER A CA 1
ATOM 695 C C . SER A 1 86 ? -23.433 2.139 41.374 1.00 66.88 86 SER A C 1
ATOM 697 O O . SER A 1 86 ? -24.593 1.796 41.187 1.00 66.88 86 SER A O 1
ATOM 699 N N . ASN A 1 87 ? -23.066 2.838 42.451 1.00 76.31 87 ASN A N 1
ATOM 700 C CA . ASN A 1 87 ? -23.975 3.111 43.558 1.00 76.31 87 ASN A CA 1
ATOM 701 C C . ASN A 1 87 ? -25.152 4.012 43.143 1.00 76.31 87 ASN A C 1
ATOM 703 O O . ASN A 1 87 ? -26.268 3.752 43.577 1.00 76.31 87 ASN A O 1
ATOM 707 N N . ILE A 1 88 ? -24.959 5.022 42.278 1.00 75.31 88 ILE A N 1
ATOM 708 C CA . ILE A 1 88 ? -26.063 5.891 41.806 1.00 75.31 88 ILE A CA 1
ATOM 709 C C . ILE A 1 88 ? -26.992 5.169 40.828 1.00 75.31 88 ILE A C 1
ATOM 711 O O . ILE A 1 88 ? -28.210 5.303 40.941 1.00 75.31 88 ILE A O 1
ATOM 715 N N . ASP A 1 89 ? -26.446 4.335 39.942 1.00 78.81 89 ASP A N 1
ATOM 716 C CA . ASP A 1 89 ? -27.249 3.510 39.033 1.00 78.81 89 ASP A CA 1
ATOM 717 C C . ASP A 1 89 ? -28.009 2.418 39.808 1.00 78.81 89 ASP A C 1
ATOM 719 O O . ASP A 1 89 ? -29.173 2.124 39.524 1.00 78.81 89 ASP A O 1
ATOM 723 N N . GLN A 1 90 ? -27.384 1.853 40.847 1.00 81.75 90 GLN A N 1
ATOM 724 C CA . GLN A 1 90 ? -28.017 0.917 41.775 1.00 81.75 90 GLN A CA 1
ATOM 725 C C . GLN A 1 90 ? -29.111 1.596 42.597 1.00 81.75 90 GLN A C 1
ATOM 727 O O . GLN A 1 90 ? -30.167 0.998 42.751 1.00 81.75 90 GLN A O 1
ATOM 732 N N . LEU A 1 91 ? -28.918 2.836 43.058 1.00 84.50 91 LEU A N 1
ATOM 733 C CA . LEU A 1 91 ? -29.945 3.624 43.753 1.00 84.50 91 LEU A CA 1
ATOM 734 C C . LEU A 1 91 ? -31.155 3.902 42.850 1.00 84.50 91 LEU A C 1
ATO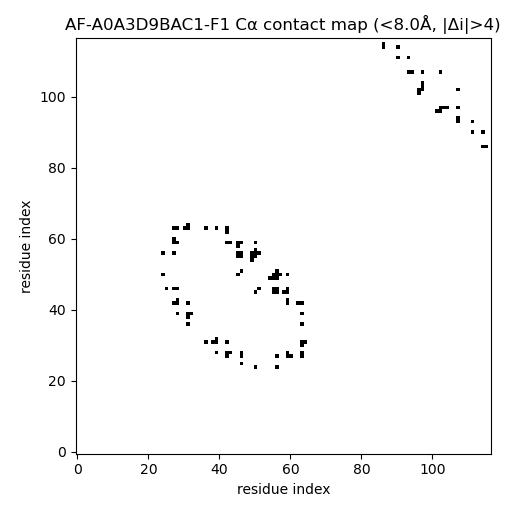M 736 O O . LEU A 1 91 ? -32.294 3.762 43.296 1.00 84.50 91 LEU A O 1
ATOM 740 N N . ALA A 1 92 ? -30.928 4.246 41.578 1.00 85.75 92 ALA A N 1
ATOM 741 C CA . ALA A 1 92 ? -32.002 4.456 40.607 1.00 85.75 92 ALA A CA 1
ATOM 742 C C . ALA A 1 92 ? -32.784 3.160 40.340 1.00 85.75 92 ALA A C 1
ATOM 744 O O . ALA A 1 92 ? -34.014 3.159 40.376 1.00 85.75 92 ALA A O 1
ATOM 745 N N . LYS A 1 93 ? -32.075 2.039 40.166 1.00 86.19 93 LYS A N 1
ATOM 746 C CA . LYS A 1 93 ? -32.686 0.716 39.987 1.00 86.19 93 LYS A CA 1
ATOM 747 C C . LYS A 1 93 ? -33.424 0.242 41.242 1.00 86.19 93 LYS A C 1
ATOM 749 O O . LYS A 1 93 ? -34.498 -0.338 41.136 1.00 86.19 93 LYS A O 1
ATOM 754 N N . LEU A 1 94 ? -32.878 0.508 42.426 1.00 86.75 94 LEU A N 1
ATOM 755 C CA . LEU A 1 94 ? -33.504 0.198 43.710 1.00 86.75 94 LEU A CA 1
ATOM 756 C C . LEU A 1 94 ? -34.827 0.960 43.863 1.00 86.75 94 LEU A C 1
ATOM 758 O O . LEU A 1 94 ? -35.834 0.371 44.246 1.00 86.75 94 LEU A O 1
ATOM 762 N N . LYS A 1 95 ? -34.837 2.251 43.496 1.00 90.75 95 LYS A N 1
ATOM 763 C CA . LYS A 1 95 ? -36.049 3.082 43.497 1.00 90.75 95 LYS A CA 1
ATOM 764 C C . LYS A 1 95 ? -37.083 2.552 42.506 1.00 90.75 95 LYS A C 1
ATOM 766 O O . LYS A 1 95 ? -38.255 2.467 42.836 1.00 90.75 95 LYS A O 1
ATOM 771 N N . GLU A 1 96 ? -36.648 2.144 41.318 1.00 89.25 96 GLU A N 1
ATOM 772 C CA . GLU A 1 96 ? -37.531 1.555 40.309 1.00 89.25 96 GLU A CA 1
ATOM 773 C C . GLU A 1 96 ? -38.180 0.244 40.789 1.00 89.25 96 GLU A C 1
ATOM 775 O O . GLU A 1 96 ? -39.356 0.003 40.526 1.00 89.25 96 GLU A O 1
ATOM 780 N N . LEU A 1 97 ? -37.433 -0.611 41.494 1.00 87.06 97 LEU A N 1
ATOM 781 C CA . LEU A 1 97 ? -37.955 -1.871 42.037 1.00 87.06 97 LEU A CA 1
ATOM 782 C C . LEU A 1 97 ? -38.934 -1.651 43.198 1.00 87.06 97 LEU A C 1
ATOM 784 O O . LEU A 1 97 ? -39.922 -2.380 43.306 1.00 87.06 97 LEU A O 1
ATOM 788 N N . HIS A 1 98 ? -38.680 -0.635 44.022 1.00 90.81 98 HIS A N 1
ATOM 789 C CA . HIS A 1 98 ? -39.590 -0.185 45.076 1.00 90.81 98 HIS A CA 1
ATOM 790 C C . HIS A 1 98 ? -40.890 0.390 44.497 1.00 90.81 98 HIS A C 1
ATOM 792 O O . HIS A 1 98 ? -41.968 -0.089 44.837 1.00 90.81 98 HIS A O 1
ATOM 798 N N . ASP A 1 99 ? -40.797 1.296 43.517 1.00 90.19 99 ASP A N 1
ATOM 799 C CA . ASP A 1 99 ? -41.961 1.884 42.834 1.00 90.19 99 ASP A CA 1
ATOM 800 C C . ASP A 1 99 ? -42.819 0.811 42.119 1.00 90.19 99 ASP A C 1
ATOM 802 O O . ASP A 1 99 ? -44.032 0.961 41.974 1.00 90.19 99 ASP A O 1
ATOM 806 N N . LYS A 1 100 ? -42.206 -0.301 41.684 1.00 90.75 100 LYS A N 1
ATOM 807 C CA . LYS A 1 100 ? -42.895 -1.460 41.082 1.00 90.75 100 LYS A CA 1
ATOM 808 C C . LYS A 1 100 ? -43.568 -2.389 42.103 1.00 90.75 100 LYS A C 1
ATOM 810 O O .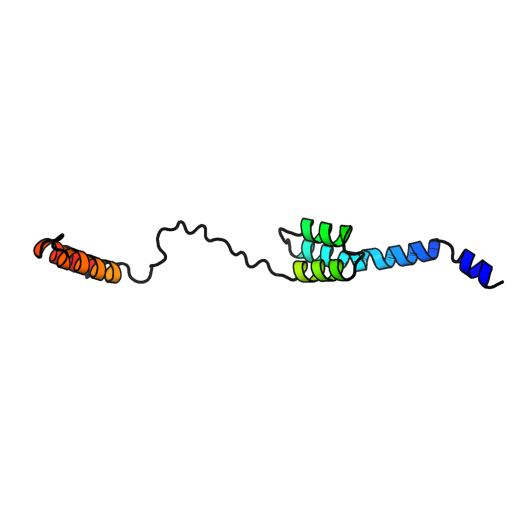 LYS A 1 100 ? -44.195 -3.364 41.691 1.00 90.75 100 LYS A O 1
ATOM 815 N N . GLY A 1 101 ? -43.425 -2.128 43.404 1.00 87.56 101 GLY A N 1
ATOM 816 C CA . GLY A 1 101 ? -43.959 -2.967 44.482 1.00 87.56 101 GLY A CA 1
ATOM 817 C C . GLY A 1 101 ? -43.275 -4.332 44.607 1.00 87.56 101 GLY A C 1
ATOM 818 O O . GLY A 1 101 ? -43.827 -5.239 45.222 1.00 87.56 101 GLY A O 1
ATOM 819 N N . VAL A 1 102 ? -42.097 -4.499 43.994 1.00 88.19 102 VAL A N 1
ATOM 820 C CA . VAL A 1 102 ? -41.303 -5.739 44.052 1.00 88.19 102 VAL A CA 1
ATOM 821 C C . VAL A 1 102 ? -40.445 -5.780 45.319 1.00 88.19 102 VAL A C 1
ATOM 823 O O . VAL A 1 102 ? -40.082 -6.862 45.770 1.00 88.19 102 VAL A O 1
ATOM 826 N N . LEU A 1 103 ? -40.130 -4.612 45.886 1.00 85.31 103 LEU A N 1
ATOM 827 C CA . LEU A 1 103 ? -39.313 -4.458 47.085 1.00 85.31 103 LEU A CA 1
ATOM 828 C C . LEU A 1 103 ? -40.115 -3.765 48.189 1.00 85.31 103 LEU A C 1
ATOM 830 O O . LEU A 1 103 ? -40.820 -2.792 47.919 1.00 85.31 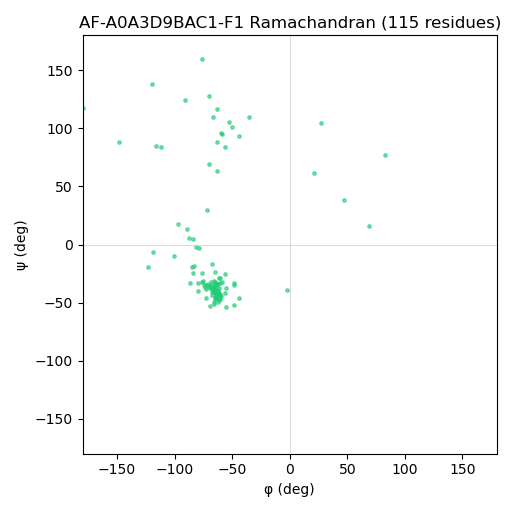103 LEU A O 1
ATOM 834 N N . THR A 1 104 ? -39.984 -4.249 49.422 1.00 88.19 104 THR A N 1
ATOM 835 C CA . THR A 1 104 ? -40.609 -3.620 50.593 1.00 88.19 104 THR A CA 1
ATOM 836 C C . THR A 1 104 ? -39.850 -2.360 51.034 1.00 88.19 104 THR A C 1
ATOM 838 O O . THR A 1 104 ? -38.672 -2.180 50.712 1.00 88.19 104 THR A O 1
ATOM 841 N N . ASP A 1 105 ? -40.513 -1.473 51.784 1.00 87.81 105 ASP A N 1
ATOM 842 C CA . ASP A 1 105 ? -39.903 -0.236 52.306 1.00 87.81 105 ASP A CA 1
ATOM 843 C C . ASP A 1 105 ? -38.675 -0.507 53.199 1.00 87.81 105 ASP A C 1
ATOM 845 O O . ASP A 1 105 ? -37.716 0.273 53.222 1.00 87.81 105 ASP A O 1
ATOM 849 N N . GLU A 1 106 ? -38.694 -1.632 53.915 1.00 89.19 106 GLU A N 1
ATOM 850 C CA . GLU A 1 106 ? -37.620 -2.080 54.805 1.00 89.19 106 GLU A CA 1
ATOM 851 C C . GLU A 1 106 ? -36.377 -2.502 54.002 1.00 89.19 106 GLU A C 1
ATOM 853 O O . GLU A 1 106 ? -35.299 -1.928 54.175 1.00 89.19 106 GLU A O 1
ATOM 858 N N . GLU A 1 107 ? -36.537 -3.403 53.024 1.00 88.25 107 GLU A N 1
ATOM 859 C CA . GLU A 1 107 ? -35.434 -3.890 52.180 1.00 88.25 107 GLU A CA 1
ATOM 860 C C . GLU A 1 107 ? -34.815 -2.782 51.311 1.00 88.25 107 GLU A C 1
ATOM 862 O O . GLU A 1 107 ? -33.602 -2.770 51.066 1.00 88.25 107 GLU A O 1
ATOM 867 N N . PHE A 1 108 ? -35.632 -1.828 50.853 1.00 91.19 108 PHE A N 1
ATOM 868 C CA . PHE A 1 108 ? -35.158 -0.639 50.144 1.00 91.19 108 PHE A CA 1
ATOM 869 C C . PHE A 1 108 ? -34.239 0.212 51.032 1.00 91.19 108 PHE A C 1
ATOM 871 O O . PHE A 1 108 ? -33.167 0.648 50.602 1.00 91.19 108 PHE A O 1
ATOM 878 N N . THR A 1 109 ? -34.637 0.443 52.282 1.00 89.50 109 THR A N 1
ATOM 879 C CA . THR A 1 109 ? -33.891 1.303 53.210 1.00 89.50 109 THR A CA 1
ATOM 880 C C . THR A 1 109 ? -32.540 0.686 53.582 1.00 89.50 109 THR A C 1
ATOM 882 O O . THR A 1 109 ? -31.519 1.381 53.556 1.00 89.50 109 THR A O 1
ATOM 885 N N . ASP A 1 110 ? -32.501 -0.624 53.817 1.00 91.88 110 ASP A N 1
ATOM 886 C CA . ASP A 1 110 ? -31.273 -1.356 54.144 1.00 91.88 110 ASP A CA 1
ATOM 887 C C . ASP A 1 110 ? -30.254 -1.343 52.998 1.00 91.88 110 ASP A C 1
ATOM 889 O O . ASP A 1 110 ? -29.067 -1.057 53.202 1.00 91.88 110 ASP A O 1
ATOM 893 N N . GLN A 1 111 ? -30.705 -1.598 51.764 1.00 88.50 111 GLN A N 1
ATOM 894 C CA . GLN A 1 111 ? -29.820 -1.582 50.595 1.00 88.50 111 GLN A CA 1
ATOM 895 C C . GLN A 1 111 ? -29.334 -0.171 50.268 1.00 88.50 111 GLN A C 1
ATOM 897 O O . GLN A 1 111 ? -28.162 0.012 49.936 1.00 88.50 111 GLN A O 1
ATOM 902 N N . LYS A 1 112 ? -30.192 0.842 50.422 1.00 87.81 112 LYS A N 1
ATOM 903 C CA . LYS A 1 112 ? -29.807 2.246 50.263 1.00 87.81 112 LYS A CA 1
ATOM 904 C C . LYS A 1 112 ? -28.714 2.646 51.259 1.00 87.81 112 LYS A C 1
ATOM 906 O O . LYS A 1 112 ? -27.718 3.231 50.843 1.00 87.81 112 LYS A O 1
ATOM 911 N N . ASN A 1 113 ? -28.855 2.301 52.540 1.00 89.50 113 ASN A N 1
ATOM 912 C CA . ASN A 1 113 ? -27.853 2.622 53.563 1.00 89.50 113 ASN A CA 1
ATOM 913 C C . ASN A 1 113 ? -26.516 1.913 53.306 1.00 89.50 113 ASN A C 1
ATOM 915 O O . ASN A 1 113 ? -25.461 2.512 53.485 1.00 89.50 113 ASN A O 1
ATOM 919 N N . LYS A 1 114 ? -26.548 0.671 52.808 1.00 87.44 114 LYS A N 1
ATOM 920 C CA . LYS A 1 114 ? -25.343 -0.080 52.422 1.00 87.44 114 LYS A CA 1
ATOM 921 C C . LYS A 1 114 ? -24.602 0.526 51.226 1.00 87.44 114 LYS A C 1
ATOM 923 O O . LYS A 1 114 ? -23.388 0.392 51.142 1.00 87.44 114 LYS A O 1
ATOM 928 N N . LEU A 1 115 ? -25.322 1.159 50.298 1.00 83.31 115 LEU A N 1
ATOM 929 C CA . LEU A 1 115 ? -24.747 1.814 49.115 1.00 83.31 115 LEU A CA 1
ATOM 930 C C . LEU A 1 115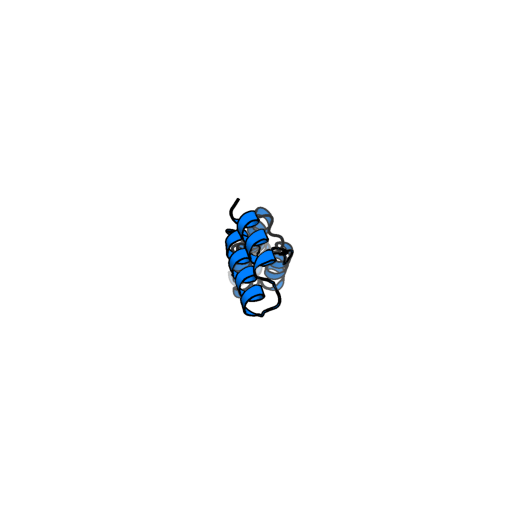 ? -24.242 3.241 49.393 1.00 83.31 115 LEU A C 1
ATOM 932 O O . LEU A 1 115 ? -23.482 3.782 48.587 1.00 83.31 115 LEU A O 1
ATOM 936 N N . LEU A 1 116 ? -24.700 3.851 50.491 1.00 79.44 116 LEU A N 1
ATOM 937 C CA . LEU A 1 116 ? -24.326 5.199 50.938 1.00 79.44 116 LEU A CA 1
ATOM 938 C C . LEU A 1 116 ? -23.270 5.209 52.059 1.00 79.44 116 LEU A C 1
ATOM 940 O O . LEU A 1 116 ? -22.776 6.285 52.395 1.00 79.44 116 LEU A O 1
ATOM 944 N N . SER A 1 117 ? -22.961 4.045 52.638 1.00 76.38 117 SER A N 1
ATOM 945 C CA . SER A 1 117 ? -21.878 3.835 53.608 1.00 76.38 117 SER A CA 1
ATOM 946 C C . SER A 1 117 ? -20.522 3.688 52.930 1.00 76.38 117 SER A C 1
ATOM 948 O O . SER A 1 117 ? -19.534 3.956 53.650 1.00 76.38 117 SER A O 1
#

Mean predicted aligned error: 17.0 Å

Radius of gyration: 33.11 Å; Cα contacts (8 Å, |Δi|>4): 60; chains: 1; bounding box: 65×16×95 Å

Organism: NCBI:txid204089

Secondary structure (DSSP, 8-state):
-HHHHHHTS-THHHHHHHHHHHHHHTHHHHHHHHTT-TTHHHHHHHHHHHTTSHHHHHHHHHHHHS-----------SS-S--S-HHHHHHHHHHHHHHTTSS-HHHHHHHHHHHH-

Nearest PDB structures (foldseek):
  2kn6-assembly1_A  TM=2.216E-01  e=6.495E+00  Homo sapiens

pLDDT: mean 73.58, std 12.56, range [45.41, 91.88]

Foldseek 3Di:
DVVVVVVVVDPVVVVVVCVVVVVVLCVLLVLLVVVVPPCSVVLVVLSVPPVVPVVSSVVSNVVSPDDPPPPPPPVPPVPDPDPDQPLVVVLVVLVVCVVVVVDDPVRSVVVNVVSVD

Solvent-accessible surface area (backbone atoms only — not comparable to full-atom values): 6848 Å² total; per-residue (Å²): 114,69,69,60,53,61,68,60,56,42,66,65,56,55,50,53,50,48,65,60,45,50,63,62,70,40,43,42,42,52,52,15,54,75,65,68,40,93,56,30,68,57,34,37,49,38,38,71,78,32,32,90,41,70,67,27,37,50,50,22,36,54,55,47,69,48,74,77,74,72,74,57,69,64,78,59,72,86,76,68,96,73,82,84,58,61,53,62,59,47,49,53,51,51,50,52,37,38,76,68,69,77,41,56,78,65,61,50,51,55,54,51,50,67,63,75,107

Sequence (117 aa):
MKFITLLSLSWQHILIILLIITPIYFIPTFIAYSRKHSNAGAIFALNFFLGWALIGWVGALIWALSNRSNNQQIIVNSNNPHNYNSNIDQLAKLKELHDKGVLTDEEFTDQKNKLLS

InterPro domains:
  IPR016410 Bacteriophage-associated immunity protein [PF14373] (24-65)
  IPR018649 SHOCT domain [PF09851] (89-116)